Protein AF-A0A522V8I5-F1 (afdb_monomer)

Foldseek 3Di:
DVCPVVLVVVLVVVLVVVVVCCVVDPDQAAEDFDDQCVPPPSVVVSCVSNPDHHYDYDDAPPPPPDGNVVSVVVLQVQLVVVHPNVVVCVVVVVVPDDDDPLPPDPDPCSVVVCVVVVD

Structure (mmCIF, N/CA/C/O backbone):
data_AF-A0A522V8I5-F1
#
_entry.id   AF-A0A522V8I5-F1
#
loop_
_atom_site.group_PDB
_atom_site.id
_atom_site.type_symbol
_atom_site.label_atom_id
_atom_site.label_alt_id
_atom_site.label_comp_id
_atom_site.label_asym_id
_atom_site.label_entity_id
_atom_site.label_seq_id
_atom_site.pdbx_PDB_ins_code
_atom_site.Cartn_x
_atom_site.Cartn_y
_atom_site.Cartn_z
_atom_site.occupancy
_atom_site.B_iso_or_equiv
_atom_site.auth_seq_id
_atom_site.auth_comp_id
_atom_site.auth_asym_id
_atom_site.auth_atom_id
_atom_site.pdbx_PDB_model_num
ATOM 1 N N . MET A 1 1 ? 26.166 3.356 -18.116 1.00 57.09 1 MET A N 1
ATOM 2 C CA . MET A 1 1 ? 25.008 4.272 -18.075 1.00 57.09 1 MET A CA 1
ATOM 3 C C . MET A 1 1 ? 25.320 5.308 -17.021 1.00 57.09 1 MET A C 1
ATOM 5 O O . MET A 1 1 ? 25.614 4.898 -15.904 1.00 57.09 1 MET A O 1
ATOM 9 N N . GLU A 1 2 ? 25.329 6.600 -17.354 1.00 67.50 2 GLU A N 1
ATOM 10 C CA . GLU A 1 2 ? 25.318 7.630 -16.307 1.00 67.50 2 GLU A CA 1
ATOM 11 C C . GLU A 1 2 ? 24.131 7.317 -15.382 1.00 67.50 2 GLU A C 1
ATOM 13 O O . GLU A 1 2 ? 23.016 7.134 -15.862 1.00 67.50 2 GLU A O 1
ATOM 18 N N . HIS A 1 3 ? 24.385 7.168 -14.081 1.00 85.75 3 HIS A N 1
ATOM 19 C CA . HIS A 1 3 ? 23.389 6.895 -13.029 1.00 85.75 3 HIS A CA 1
ATOM 20 C C . HIS A 1 3 ? 22.909 5.443 -12.810 1.00 85.75 3 HIS A C 1
ATOM 22 O O . HIS A 1 3 ? 21.884 5.258 -12.151 1.00 85.75 3 HIS A O 1
ATOM 28 N N . SER A 1 4 ? 23.636 4.405 -13.249 1.00 89.81 4 SER A N 1
ATOM 29 C CA . SER A 1 4 ? 23.271 3.009 -12.909 1.00 89.81 4 SER A CA 1
ATOM 30 C C . SER A 1 4 ? 23.166 2.761 -11.401 1.00 89.81 4 SER A C 1
ATOM 32 O O . SER A 1 4 ? 22.252 2.076 -10.955 1.00 89.81 4 SER A O 1
ATOM 34 N N . ASP A 1 5 ? 24.052 3.363 -10.609 1.00 95.25 5 ASP A N 1
ATOM 35 C CA . ASP A 1 5 ? 24.081 3.153 -9.157 1.00 95.25 5 ASP A CA 1
ATOM 36 C C . ASP A 1 5 ? 22.852 3.751 -8.465 1.00 95.25 5 ASP A C 1
ATOM 38 O O . ASP A 1 5 ? 22.296 3.145 -7.553 1.00 95.25 5 ASP A O 1
ATOM 42 N N . ALA A 1 6 ? 22.370 4.905 -8.939 1.00 93.94 6 ALA A N 1
ATOM 43 C CA . ALA A 1 6 ? 21.161 5.531 -8.410 1.00 93.94 6 ALA A CA 1
ATOM 44 C C . ALA A 1 6 ? 19.903 4.713 -8.743 1.00 93.94 6 ALA A C 1
ATOM 46 O O . ALA A 1 6 ? 19.022 4.562 -7.897 1.00 93.94 6 ALA A O 1
ATOM 47 N N . LEU A 1 7 ? 19.830 4.165 -9.960 1.00 91.19 7 LEU A N 1
ATOM 48 C CA . LEU A 1 7 ? 18.744 3.273 -10.362 1.00 91.19 7 LEU A CA 1
ATOM 49 C C . LEU A 1 7 ? 18.748 1.984 -9.530 1.00 91.19 7 LEU A C 1
ATOM 51 O O . LEU A 1 7 ? 17.707 1.603 -8.997 1.00 91.19 7 LEU A O 1
ATOM 55 N N . ASN A 1 8 ? 19.917 1.363 -9.363 1.00 94.06 8 ASN A N 1
ATOM 56 C CA . ASN A 1 8 ? 20.071 0.160 -8.548 1.00 94.06 8 ASN A CA 1
ATOM 57 C C . ASN A 1 8 ? 19.659 0.416 -7.098 1.00 94.06 8 ASN A C 1
ATOM 59 O O . ASN A 1 8 ? 18.862 -0.343 -6.559 1.00 94.06 8 ASN A O 1
ATOM 63 N N . ALA A 1 9 ? 20.118 1.515 -6.493 1.00 95.75 9 ALA A N 1
ATOM 64 C CA . ALA A 1 9 ? 19.743 1.877 -5.129 1.00 95.75 9 ALA A CA 1
ATOM 65 C C . ALA A 1 9 ? 18.226 2.096 -4.981 1.00 95.75 9 ALA A C 1
ATOM 67 O O . ALA A 1 9 ? 17.627 1.665 -3.996 1.00 95.75 9 ALA A O 1
ATOM 68 N N . TYR A 1 10 ? 17.589 2.733 -5.970 1.00 94.06 10 TYR A N 1
ATOM 69 C CA . TYR A 1 10 ? 16.140 2.930 -5.981 1.00 94.06 10 TYR A CA 1
ATOM 70 C C . TYR A 1 10 ? 15.373 1.601 -6.049 1.00 94.06 10 TYR A C 1
ATOM 72 O O . TYR A 1 10 ? 14.452 1.377 -5.261 1.00 94.06 10 TYR A O 1
ATOM 80 N N . LEU A 1 11 ? 15.753 0.718 -6.977 1.00 94.00 11 LEU A N 1
ATOM 81 C CA . LEU A 1 11 ? 15.119 -0.589 -7.157 1.00 94.00 11 LEU A CA 1
ATOM 82 C C . LEU A 1 11 ? 15.344 -1.495 -5.946 1.00 94.00 11 LEU A C 1
ATOM 84 O O . LEU A 1 11 ? 14.397 -2.101 -5.452 1.00 94.00 11 LEU A O 1
ATOM 88 N N . GLU A 1 12 ? 16.571 -1.544 -5.431 1.00 95.81 12 GLU A N 1
ATOM 89 C CA . GLU A 1 12 ? 16.927 -2.320 -4.245 1.00 95.81 12 GLU A CA 1
ATOM 90 C C . GLU A 1 12 ? 16.116 -1.875 -3.023 1.00 95.81 12 GLU A C 1
ATOM 92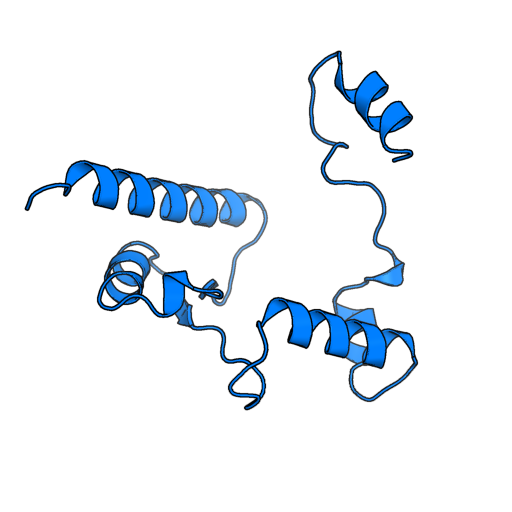 O O . GLU A 1 12 ? 15.588 -2.719 -2.300 1.00 95.81 12 GLU A O 1
ATOM 97 N N . GLY A 1 13 ? 15.966 -0.562 -2.815 1.00 96.56 13 GLY A N 1
ATOM 98 C CA . GLY A 1 13 ? 15.125 -0.015 -1.750 1.00 96.56 13 GLY A CA 1
ATOM 99 C C . GLY A 1 13 ? 13.671 -0.467 -1.878 1.00 96.56 13 GLY A C 1
ATOM 100 O O . GLY A 1 13 ? 13.118 -1.037 -0.941 1.00 96.56 13 GLY A O 1
ATOM 101 N N . ALA A 1 14 ? 13.079 -0.315 -3.066 1.00 94.31 14 ALA A N 1
ATOM 102 C CA . ALA A 1 14 ? 11.700 -0.733 -3.311 1.00 94.31 14 ALA A CA 1
ATOM 103 C C . ALA A 1 14 ? 11.486 -2.243 -3.085 1.00 94.31 14 ALA A C 1
ATOM 105 O O . ALA A 1 14 ? 10.475 -2.646 -2.510 1.00 94.31 14 ALA A O 1
ATOM 106 N N . VAL A 1 15 ? 12.434 -3.085 -3.507 1.00 94.94 15 VAL A N 1
ATOM 107 C CA . VAL A 1 15 ? 12.372 -4.540 -3.295 1.00 94.94 15 VAL A CA 1
ATOM 108 C C . VAL A 1 15 ? 12.478 -4.878 -1.810 1.00 94.94 15 VAL A C 1
ATOM 110 O O . VAL A 1 15 ? 11.697 -5.688 -1.315 1.00 94.94 15 VAL A O 1
ATOM 113 N N . LYS A 1 16 ? 13.396 -4.240 -1.075 1.00 95.75 16 LYS A N 1
ATOM 114 C CA . LYS A 1 16 ? 13.527 -4.416 0.379 1.00 95.75 16 LYS A CA 1
ATOM 115 C C . LYS A 1 16 ? 12.251 -4.027 1.116 1.00 95.75 16 LYS A C 1
ATOM 117 O O . LYS A 1 16 ? 11.816 -4.782 1.982 1.00 95.75 16 LYS A O 1
ATOM 122 N N . ASP A 1 17 ? 11.629 -2.913 0.740 1.00 94.44 17 ASP A N 1
ATOM 123 C CA . ASP A 1 17 ? 10.366 -2.469 1.332 1.00 94.44 17 AS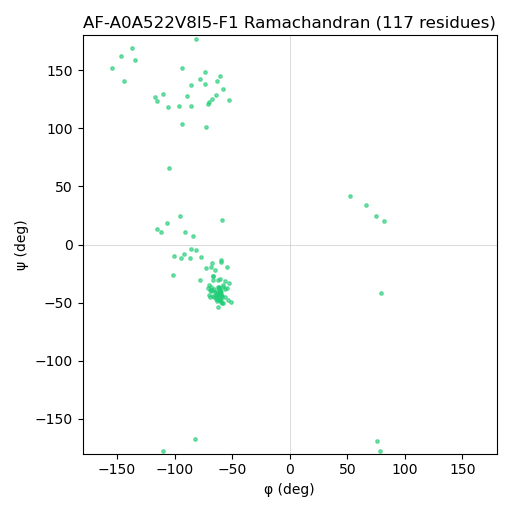P A CA 1
ATOM 124 C C . ASP A 1 17 ? 9.264 -3.508 1.102 1.00 94.44 17 ASP A C 1
ATOM 126 O O . ASP A 1 17 ? 8.600 -3.929 2.049 1.00 94.44 17 ASP A O 1
ATOM 130 N N . VAL A 1 18 ? 9.120 -4.004 -0.132 1.00 93.56 18 VAL A N 1
ATOM 131 C CA . VAL A 1 18 ? 8.165 -5.071 -0.464 1.00 93.56 18 VAL A CA 1
ATOM 132 C C . VAL A 1 18 ? 8.432 -6.332 0.359 1.00 93.56 18 VAL A C 1
ATOM 134 O O . VAL A 1 18 ? 7.511 -6.848 0.988 1.00 93.56 18 VAL A O 1
ATOM 137 N N . LEU A 1 19 ? 9.679 -6.808 0.403 1.00 92.94 19 LEU A N 1
ATOM 138 C CA . LEU A 1 19 ? 10.061 -7.994 1.171 1.00 92.94 19 LEU A CA 1
ATOM 139 C C . LEU A 1 19 ? 9.818 -7.809 2.673 1.00 92.94 19 LEU A C 1
ATOM 141 O O . LEU A 1 19 ? 9.373 -8.747 3.331 1.00 92.94 19 LEU A O 1
ATOM 145 N N . SER A 1 20 ? 10.035 -6.611 3.217 1.00 94.56 20 SER A N 1
ATOM 146 C CA . SER A 1 20 ? 9.780 -6.325 4.633 1.00 94.56 20 SER A CA 1
ATOM 147 C C . SER A 1 20 ? 8.307 -6.517 5.003 1.00 94.56 20 SER A C 1
ATOM 149 O O . SER A 1 20 ? 8.000 -7.089 6.049 1.00 94.56 20 SER A O 1
ATOM 151 N N . LEU A 1 21 ? 7.387 -6.147 4.105 1.00 93.06 21 LEU A N 1
ATOM 152 C CA . LEU A 1 21 ? 5.952 -6.351 4.300 1.00 93.06 21 LEU A CA 1
ATOM 153 C C . LEU A 1 21 ? 5.587 -7.838 4.310 1.00 93.06 21 LEU A C 1
ATOM 155 O O . LEU A 1 21 ? 4.631 -8.225 4.983 1.00 93.06 21 LEU A O 1
ATOM 159 N N . THR A 1 22 ? 6.368 -8.687 3.631 1.00 91.56 22 THR A N 1
ATOM 160 C CA . THR A 1 22 ? 6.099 -10.133 3.588 1.00 91.56 22 THR A CA 1
ATOM 161 C C . THR A 1 22 ? 6.295 -10.839 4.929 1.00 91.56 22 THR A C 1
ATOM 163 O O . THR A 1 22 ? 5.775 -11.935 5.131 1.00 91.56 22 THR A O 1
ATOM 166 N N . ALA A 1 23 ? 6.976 -10.190 5.881 1.00 92.19 23 ALA A N 1
ATOM 167 C CA . ALA A 1 23 ? 7.047 -10.657 7.262 1.00 92.19 23 ALA A CA 1
ATOM 168 C C . ALA A 1 23 ? 5.685 -10.585 7.978 1.00 92.19 23 ALA A C 1
ATOM 170 O O . ALA A 1 23 ? 5.428 -11.371 8.888 1.00 92.19 23 ALA A O 1
ATOM 171 N N . SER A 1 24 ? 4.812 -9.665 7.557 1.00 91.75 24 SER A N 1
ATOM 172 C CA . SER A 1 24 ? 3.495 -9.433 8.161 1.00 91.75 24 SER A CA 1
ATOM 173 C C . SER A 1 24 ? 2.349 -10.051 7.359 1.00 91.75 24 SER A C 1
ATOM 175 O O . SER A 1 24 ? 1.299 -10.355 7.920 1.00 91.75 24 SER A O 1
ATOM 177 N N . VAL A 1 25 ? 2.519 -10.230 6.046 1.00 91.88 25 VAL A N 1
ATOM 178 C CA . VAL A 1 25 ? 1.483 -10.765 5.154 1.00 91.88 25 VAL A CA 1
ATOM 179 C C . VAL A 1 25 ? 2.097 -11.645 4.071 1.00 91.88 25 VAL A C 1
ATOM 181 O O . VAL A 1 25 ? 3.124 -11.309 3.501 1.00 91.88 25 VAL A O 1
ATOM 184 N N . LYS A 1 26 ? 1.446 -12.758 3.724 1.00 93.19 26 LYS A N 1
ATOM 185 C CA . LYS A 1 26 ? 1.786 -13.526 2.521 1.00 93.19 26 LYS A CA 1
ATOM 186 C C . LYS A 1 26 ? 0.889 -13.052 1.370 1.00 93.19 26 LYS A C 1
ATOM 188 O O . LYS A 1 26 ? -0.286 -13.411 1.378 1.00 93.19 26 LYS A O 1
ATOM 193 N N . PRO A 1 27 ? 1.385 -12.247 0.413 1.00 94.31 27 PRO A N 1
ATOM 194 C CA . PRO A 1 27 ? 0.527 -11.711 -0.634 1.00 94.31 27 PRO A CA 1
ATOM 195 C C . PRO A 1 27 ? 0.250 -12.761 -1.714 1.00 94.31 27 PRO A C 1
ATOM 197 O O . PRO A 1 27 ? 1.147 -13.506 -2.112 1.00 94.31 27 PRO A O 1
ATOM 200 N N . ASP A 1 28 ? -0.974 -12.769 -2.235 1.00 92.88 28 ASP A N 1
ATOM 201 C CA . ASP A 1 28 ? -1.313 -13.483 -3.473 1.00 92.88 28 ASP A CA 1
ATOM 202 C C . ASP A 1 28 ? -0.843 -12.703 -4.713 1.00 92.88 28 ASP A C 1
ATOM 204 O O . ASP A 1 28 ? -0.495 -13.276 -5.748 1.00 92.88 28 ASP A O 1
ATOM 208 N N . GLU A 1 29 ? -0.809 -11.372 -4.606 1.00 94.88 29 GLU A N 1
ATOM 209 C CA . GLU A 1 29 ? -0.408 -10.454 -5.667 1.00 94.88 29 GLU A CA 1
ATOM 210 C C . GLU A 1 29 ? 0.117 -9.129 -5.098 1.00 94.88 29 GLU A C 1
ATOM 212 O O . GLU A 1 29 ? -0.296 -8.680 -4.029 1.00 94.88 29 GLU A O 1
ATOM 217 N N 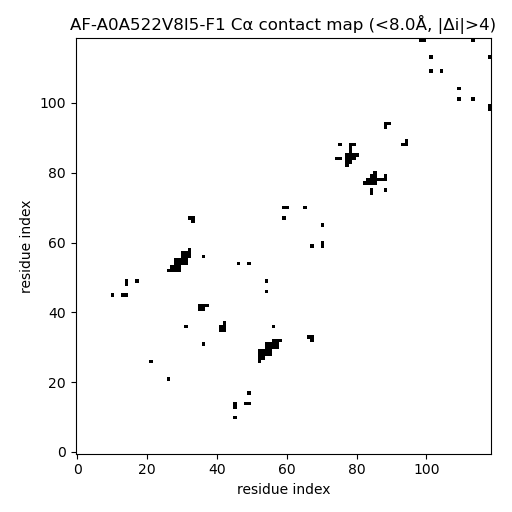. ILE A 1 30 ? 1.005 -8.479 -5.853 1.00 94.69 30 ILE A N 1
ATOM 218 C CA . ILE A 1 30 ? 1.543 -7.152 -5.564 1.00 94.69 30 ILE A CA 1
ATOM 219 C C . ILE A 1 30 ? 1.095 -6.173 -6.652 1.00 94.69 30 ILE A C 1
ATOM 221 O O . ILE A 1 30 ? 1.352 -6.360 -7.847 1.00 94.69 30 ILE A O 1
ATOM 225 N N . LEU A 1 31 ? 0.432 -5.096 -6.230 1.00 94.12 31 LEU A N 1
ATOM 226 C CA . LEU A 1 31 ? -0.072 -4.048 -7.113 1.00 94.12 31 LEU A CA 1
ATOM 227 C C . LEU A 1 31 ? 0.784 -2.785 -6.995 1.00 94.12 31 LEU A C 1
ATOM 229 O O . LEU A 1 31 ? 0.843 -2.152 -5.944 1.00 94.12 31 LEU A O 1
ATOM 233 N N . VAL A 1 32 ? 1.413 -2.381 -8.099 1.00 92.62 32 VAL A N 1
ATOM 234 C CA . VAL A 1 32 ? 2.231 -1.164 -8.170 1.00 92.62 32 VAL A CA 1
ATOM 235 C C . VAL A 1 32 ? 1.390 -0.020 -8.720 1.00 92.62 32 VAL A C 1
ATOM 237 O O . VAL A 1 32 ? 0.900 -0.069 -9.851 1.00 92.62 32 VAL A O 1
ATOM 240 N N . SER A 1 33 ? 1.227 1.031 -7.922 1.00 89.31 33 SER A N 1
ATOM 241 C CA . SER A 1 33 ? 0.445 2.217 -8.276 1.00 89.31 33 SER A CA 1
ATOM 242 C C . SER A 1 33 ? 1.335 3.448 -8.513 1.00 89.31 33 SER A C 1
ATOM 244 O O . SER A 1 33 ? 2.566 3.392 -8.484 1.00 89.31 33 SER A O 1
ATOM 246 N N . GLY A 1 34 ? 0.713 4.596 -8.786 1.00 85.50 34 GLY A N 1
ATOM 247 C CA . GLY A 1 34 ? 1.410 5.881 -8.857 1.00 85.50 34 GLY A CA 1
ATOM 248 C C . GLY A 1 34 ? 2.245 6.105 -10.123 1.00 85.50 34 GLY A C 1
ATOM 249 O O . GLY A 1 34 ? 2.125 5.402 -11.124 1.00 85.50 34 GLY A O 1
ATOM 250 N N . ARG A 1 35 ? 3.063 7.165 -10.095 1.00 85.62 35 ARG A N 1
ATOM 251 C CA . ARG A 1 35 ? 3.823 7.652 -11.263 1.00 85.62 35 ARG A CA 1
ATOM 252 C C . ARG A 1 35 ? 4.911 6.680 -11.706 1.00 85.62 35 ARG A C 1
ATOM 254 O O . ARG A 1 35 ? 5.071 6.497 -12.906 1.00 85.62 35 ARG A O 1
ATOM 261 N N . MET A 1 36 ? 5.600 6.058 -10.745 1.00 87.50 36 MET A N 1
ATOM 262 C CA . MET A 1 36 ? 6.661 5.077 -10.989 1.00 87.50 36 MET A CA 1
ATOM 263 C C . MET A 1 36 ? 6.171 4.004 -11.964 1.00 87.50 36 MET A C 1
ATOM 265 O O . MET A 1 36 ? 6.796 3.815 -13.000 1.00 87.50 36 MET A O 1
ATOM 269 N N . SER A 1 37 ? 4.988 3.419 -11.726 1.00 87.94 37 SER A N 1
ATOM 270 C CA . SER A 1 37 ? 4.418 2.352 -12.568 1.00 87.94 37 SER A CA 1
ATOM 271 C C . SER A 1 37 ? 4.302 2.694 -14.065 1.00 87.94 37 SER A C 1
ATOM 273 O O . SER A 1 37 ? 4.192 1.787 -14.889 1.00 87.94 37 SER A O 1
ATOM 275 N N . ARG A 1 38 ? 4.324 3.987 -14.422 1.00 85.75 38 ARG A N 1
ATOM 276 C CA . ARG A 1 38 ? 4.180 4.516 -15.788 1.00 85.75 38 ARG A CA 1
ATOM 277 C C . ARG A 1 38 ? 5.512 4.900 -16.434 1.00 85.75 38 ARG A C 1
ATOM 279 O O . ARG A 1 38 ? 5.533 5.210 -17.622 1.00 85.75 38 ARG A O 1
ATOM 286 N N . VAL A 1 39 ? 6.604 4.917 -15.670 1.00 89.56 39 VAL A N 1
ATOM 287 C CA . VAL A 1 39 ? 7.945 5.174 -16.201 1.00 89.56 39 VAL A CA 1
ATOM 288 C C . VAL A 1 39 ? 8.360 3.963 -17.030 1.00 89.56 39 VAL A C 1
ATOM 290 O O . VAL A 1 39 ? 8.343 2.828 -16.552 1.00 89.56 39 VAL A O 1
ATOM 293 N N . ARG A 1 40 ? 8.683 4.208 -18.303 1.00 86.75 40 ARG A N 1
ATOM 294 C CA . ARG A 1 40 ? 9.051 3.163 -19.265 1.00 86.75 40 ARG A CA 1
ATOM 295 C C . ARG A 1 40 ? 10.263 2.379 -18.753 1.00 86.75 40 ARG A C 1
ATOM 297 O O . ARG A 1 40 ? 11.232 2.988 -18.317 1.00 86.75 40 ARG A O 1
ATOM 304 N N . GLY A 1 41 ? 10.204 1.050 -18.821 1.00 89.19 41 GLY A N 1
ATOM 305 C CA . GLY A 1 41 ? 11.278 0.149 -18.382 1.00 89.19 41 GLY A CA 1
ATOM 306 C C . GLY A 1 41 ? 11.323 -0.071 -16.868 1.00 89.19 41 GLY A C 1
ATOM 307 O O . GLY A 1 41 ? 11.408 -1.211 -16.431 1.00 89.19 41 GLY A O 1
ATOM 308 N N . LEU A 1 42 ? 11.137 0.979 -16.061 1.00 91.38 42 LEU A N 1
ATOM 309 C CA . LEU A 1 42 ? 11.298 0.903 -14.603 1.00 91.38 42 LEU A CA 1
ATOM 310 C C . LEU A 1 42 ? 10.344 -0.094 -13.924 1.00 91.38 42 LEU A C 1
ATOM 312 O O . LEU A 1 42 ? 10.732 -0.794 -12.995 1.00 91.38 42 LEU A O 1
ATOM 316 N N . PHE A 1 43 ? 9.085 -0.169 -14.373 1.00 92.88 43 PHE A N 1
ATOM 317 C CA . PHE A 1 43 ? 8.136 -1.159 -13.841 1.00 92.88 43 PHE A CA 1
ATOM 318 C C . PHE A 1 43 ? 8.558 -2.590 -14.173 1.00 92.88 43 PHE A C 1
ATOM 320 O O . PHE A 1 43 ? 8.410 -3.476 -13.337 1.00 92.88 43 PHE A O 1
ATOM 327 N N . ASP A 1 44 ? 9.043 -2.807 -15.394 1.00 92.00 44 ASP A N 1
ATOM 328 C CA . ASP A 1 44 ? 9.409 -4.135 -15.875 1.00 92.00 44 ASP A CA 1
ATOM 329 C C . ASP A 1 44 ? 10.687 -4.622 -15.176 1.00 92.00 44 ASP A C 1
ATOM 331 O O . ASP A 1 44 ? 10.751 -5.782 -14.776 1.00 92.00 44 ASP A O 1
ATOM 335 N N . GLU A 1 45 ? 11.643 -3.719 -14.925 1.00 92.50 45 GLU A N 1
ATOM 336 C CA . GLU A 1 45 ? 12.821 -3.991 -14.094 1.00 92.50 45 GLU A CA 1
ATOM 337 C C . GLU A 1 45 ? 12.430 -4.337 -12.654 1.00 92.50 45 GLU A C 1
ATOM 339 O O . GLU A 1 45 ? 12.783 -5.410 -12.175 1.00 92.50 45 GLU A O 1
ATOM 344 N N . LEU A 1 46 ? 11.635 -3.492 -11.980 1.00 93.00 46 LEU A N 1
ATOM 345 C CA . LEU A 1 46 ? 11.182 -3.756 -10.608 1.00 93.00 46 LEU A CA 1
ATOM 346 C C . LEU A 1 46 ? 10.457 -5.102 -10.498 1.00 93.00 46 LEU A C 1
ATOM 348 O O . LEU A 1 46 ? 10.715 -5.881 -9.583 1.00 93.00 46 LEU A O 1
ATOM 352 N N . LYS A 1 47 ? 9.559 -5.385 -11.445 1.00 93.12 47 LYS A N 1
ATOM 353 C CA . LYS A 1 47 ? 8.813 -6.642 -11.505 1.00 93.12 47 LYS A CA 1
ATOM 354 C C . LYS A 1 47 ? 9.739 -7.859 -11.579 1.00 93.12 47 LYS A C 1
ATOM 356 O O . LYS A 1 47 ? 9.409 -8.874 -10.978 1.00 93.12 47 LYS A O 1
ATOM 361 N N . GLY A 1 48 ? 10.869 -7.759 -12.280 1.00 92.69 48 GLY A N 1
ATOM 362 C CA . GLY A 1 48 ? 11.849 -8.843 -12.383 1.00 92.69 48 GLY A CA 1
ATOM 363 C C . GLY A 1 48 ? 12.532 -9.202 -11.059 1.00 92.69 48 GLY A C 1
ATOM 364 O O . GLY A 1 48 ? 13.014 -10.318 -10.919 1.00 92.69 48 GLY A O 1
ATOM 365 N N . TYR A 1 49 ? 12.547 -8.294 -10.079 1.00 93.12 49 TYR A N 1
ATOM 366 C CA . TYR A 1 49 ? 13.167 -8.530 -8.770 1.00 93.12 49 TYR A CA 1
ATOM 367 C C . TYR A 1 49 ? 12.196 -9.034 -7.695 1.00 93.12 49 TYR A C 1
ATOM 369 O O . TYR A 1 49 ? 12.633 -9.447 -6.623 1.00 93.12 49 TYR A O 1
ATOM 377 N N . ILE A 1 50 ? 10.886 -8.990 -7.946 1.00 91.56 50 ILE A N 1
ATOM 378 C CA . ILE A 1 50 ? 9.849 -9.337 -6.964 1.00 91.56 50 ILE A CA 1
ATOM 379 C C . ILE A 1 50 ? 9.273 -10.721 -7.304 1.00 91.56 50 ILE A C 1
ATOM 381 O O . ILE A 1 50 ? 8.112 -10.875 -7.678 1.00 91.56 50 ILE A O 1
ATOM 385 N N . GLU A 1 51 ? 10.112 -11.747 -7.186 1.00 84.38 51 GLU A N 1
ATOM 386 C CA . GLU A 1 51 ? 9.706 -13.155 -7.279 1.00 84.38 51 GLU A CA 1
ATOM 387 C C . GLU A 1 51 ? 9.405 -13.736 -5.884 1.00 84.38 51 GLU A C 1
ATOM 389 O O . GLU A 1 51 ? 9.985 -13.276 -4.898 1.00 84.38 51 GLU A O 1
ATOM 394 N N . PRO A 1 52 ? 8.524 -14.751 -5.754 1.00 89.56 52 PRO A N 1
ATOM 395 C CA . PRO A 1 52 ? 7.758 -15.441 -6.802 1.00 89.56 52 PRO A CA 1
ATOM 396 C C . PRO A 1 52 ? 6.374 -14.819 -7.074 1.00 89.56 52 PRO A C 1
ATOM 398 O O . PRO A 1 52 ? 5.525 -15.437 -7.718 1.00 89.56 52 PRO A O 1
ATOM 401 N N . TRP A 1 53 ? 6.091 -13.635 -6.529 1.00 93.00 53 TRP A N 1
ATOM 402 C CA . TRP A 1 53 ? 4.744 -13.074 -6.549 1.00 93.00 53 TRP A CA 1
ATOM 403 C C . TRP A 1 53 ? 4.333 -12.552 -7.921 1.00 93.00 53 TRP A C 1
ATOM 405 O O . TRP A 1 53 ? 5.121 -12.010 -8.696 1.00 93.00 53 TRP A O 1
ATOM 415 N N . ARG A 1 54 ? 3.033 -12.644 -8.206 1.00 94.56 54 ARG A N 1
ATOM 416 C CA . ARG A 1 54 ? 2.457 -11.948 -9.352 1.00 94.56 54 ARG A CA 1
ATOM 417 C C . ARG A 1 54 ? 2.527 -10.443 -9.091 1.00 94.56 54 ARG A C 1
ATOM 419 O O . ARG A 1 54 ? 2.001 -9.972 -8.089 1.00 94.56 54 ARG A O 1
ATOM 426 N N . VAL A 1 55 ? 3.134 -9.691 -10.010 1.00 95.00 55 VAL A N 1
ATOM 427 C CA . VAL A 1 55 ? 3.203 -8.222 -9.940 1.00 95.00 55 VAL A CA 1
ATOM 428 C C . VAL A 1 55 ? 2.467 -7.597 -11.119 1.00 95.00 55 VAL A C 1
ATOM 430 O O . VAL A 1 55 ? 2.745 -7.912 -12.286 1.00 95.00 55 VAL A O 1
ATOM 433 N N . ARG A 1 56 ? 1.540 -6.680 -10.828 1.00 94.25 56 ARG A N 1
ATOM 434 C CA . ARG A 1 56 ? 0.779 -5.926 -11.835 1.00 94.25 56 ARG A CA 1
ATOM 435 C C . ARG A 1 56 ? 0.713 -4.442 -11.509 1.00 94.25 56 ARG A C 1
ATOM 437 O O . ARG A 1 56 ? 0.884 -4.020 -10.371 1.00 94.25 56 ARG A O 1
ATOM 444 N N . ARG A 1 57 ? 0.442 -3.636 -12.537 1.00 92.69 57 ARG A N 1
ATOM 445 C CA . ARG A 1 57 ? 0.088 -2.227 -12.350 1.00 92.69 57 ARG A CA 1
ATOM 446 C C . ARG A 1 57 ? -1.332 -2.152 -11.798 1.00 92.69 57 ARG A C 1
ATOM 448 O O . ARG A 1 57 ? -2.206 -2.873 -12.277 1.00 92.69 57 ARG A O 1
ATOM 455 N N . LEU A 1 58 ? -1.559 -1.274 -10.825 1.00 92.06 58 LEU A N 1
ATOM 456 C CA . LEU A 1 58 ? -2.914 -0.948 -10.399 1.00 92.06 58 LEU A CA 1
ATOM 457 C C . LEU A 1 58 ? -3.596 -0.132 -11.501 1.00 92.06 58 LEU A C 1
ATOM 459 O O . LEU A 1 58 ? -3.131 0.949 -11.875 1.00 92.06 58 LEU A O 1
ATOM 463 N N . GLU A 1 59 ? -4.704 -0.655 -12.005 1.00 86.25 59 GLU A N 1
ATOM 464 C CA . GLU A 1 59 ? -5.576 0.058 -12.928 1.00 86.25 59 GLU A CA 1
ATOM 465 C C . GLU A 1 59 ? -6.620 0.828 -12.119 1.00 86.25 59 GLU A C 1
ATOM 467 O O . GLU A 1 59 ? -7.258 0.286 -11.220 1.00 86.25 59 GLU A O 1
ATOM 472 N N . GLY A 1 60 ? -6.744 2.124 -12.399 1.00 84.94 60 GLY A N 1
ATOM 473 C CA . GLY A 1 60 ? -7.803 2.940 -11.817 1.00 84.94 60 GLY A CA 1
ATOM 474 C C . GLY A 1 60 ? -9.120 2.766 -12.569 1.00 84.94 60 GLY A C 1
ATOM 475 O O . GLY A 1 60 ? -9.178 2.153 -13.635 1.00 84.94 60 GLY A O 1
ATOM 476 N N . PHE A 1 61 ? -10.169 3.415 -12.079 1.00 84.44 61 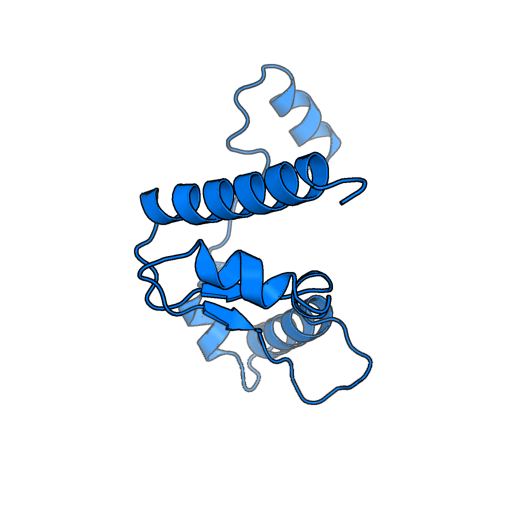PHE A N 1
ATOM 477 C CA . PHE A 1 61 ? -11.369 3.654 -12.877 1.00 84.44 61 PHE A CA 1
ATOM 478 C C . PHE A 1 61 ? -10.973 4.495 -14.088 1.00 84.44 61 PHE A C 1
ATOM 480 O O . PHE A 1 61 ? -10.094 5.352 -13.960 1.00 84.44 61 PHE A O 1
ATOM 487 N N . ALA A 1 62 ? -11.611 4.273 -15.242 1.00 78.56 62 ALA A N 1
ATOM 488 C CA . ALA A 1 62 ? -11.297 4.861 -16.556 1.00 78.56 62 ALA A CA 1
ATOM 489 C C . ALA A 1 62 ? -11.349 6.415 -16.645 1.00 78.56 62 ALA A C 1
ATOM 491 O O . ALA A 1 62 ? -11.463 7.000 -17.721 1.00 78.56 62 ALA A O 1
ATOM 492 N N . ALA A 1 63 ? -11.238 7.113 -15.519 1.00 76.06 63 ALA A N 1
ATOM 493 C CA . ALA A 1 63 ? -11.000 8.532 -15.374 1.00 76.06 63 ALA A CA 1
ATOM 494 C C . ALA A 1 63 ? -9.544 8.890 -15.733 1.00 76.06 63 ALA A C 1
ATOM 496 O O . ALA A 1 63 ? -8.616 8.750 -14.933 1.00 76.06 63 ALA A O 1
ATOM 497 N N . ARG A 1 64 ? -9.358 9.417 -16.948 1.00 69.25 64 ARG A N 1
ATOM 498 C CA . ARG A 1 64 ? -8.045 9.750 -17.536 1.00 69.25 64 ARG A CA 1
ATOM 499 C C . ARG A 1 64 ? -7.186 10.711 -16.700 1.00 69.25 64 ARG A C 1
ATOM 501 O O . ARG A 1 64 ? -5.965 10.595 -16.720 1.00 69.25 64 ARG A O 1
ATOM 508 N N . ASN A 1 65 ? -7.806 11.625 -15.951 1.00 80.31 65 ASN A N 1
ATOM 509 C CA . ASN A 1 65 ? -7.114 12.746 -15.295 1.00 80.31 65 ASN A CA 1
ATOM 510 C C . ASN A 1 65 ? -7.154 12.701 -13.760 1.00 80.31 65 ASN A C 1
ATOM 512 O O . ASN A 1 65 ? -6.842 13.695 -13.108 1.00 80.31 65 ASN A O 1
ATOM 516 N N . VAL A 1 66 ? -7.535 11.570 -13.161 1.00 83.69 66 VAL A N 1
ATOM 517 C CA . VAL A 1 66 ? -7.683 11.463 -11.702 1.00 83.69 66 VAL A CA 1
ATOM 518 C C . VAL A 1 66 ? -6.588 10.567 -11.130 1.00 83.69 66 VAL A C 1
ATOM 520 O O . VAL A 1 66 ? -6.353 9.459 -11.609 1.00 83.69 66 VAL A O 1
ATOM 523 N N . LYS A 1 67 ? -5.894 11.051 -10.093 1.00 87.69 67 LYS A N 1
ATOM 524 C CA . LYS A 1 67 ? -4.896 10.258 -9.357 1.00 87.69 67 LYS A CA 1
ATOM 525 C C . LYS A 1 67 ? -5.583 9.064 -8.686 1.00 87.69 67 LYS A C 1
ATOM 527 O O . LYS A 1 67 ? -6.648 9.235 -8.102 1.00 87.69 67 LYS A O 1
ATOM 532 N N . MET A 1 68 ? -4.938 7.895 -8.676 1.00 89.12 68 MET A N 1
ATOM 533 C CA . MET A 1 68 ? -5.483 6.688 -8.026 1.00 89.12 68 MET A CA 1
ATOM 534 C C . MET A 1 68 ? -5.858 6.926 -6.554 1.00 89.12 68 MET A C 1
ATOM 536 O O . MET A 1 68 ? -6.903 6.470 -6.117 1.00 89.12 68 MET A O 1
ATOM 540 N N . ALA A 1 69 ? -5.073 7.721 -5.817 1.00 89.38 69 ALA A N 1
ATOM 541 C CA . ALA A 1 69 ? -5.395 8.083 -4.434 1.00 89.38 69 ALA A CA 1
ATOM 542 C C . ALA A 1 69 ? -6.735 8.836 -4.303 1.00 89.38 69 ALA A C 1
ATOM 544 O O . ALA A 1 69 ? -7.516 8.552 -3.403 1.00 89.38 69 ALA A O 1
ATOM 545 N N . ALA A 1 70 ? -7.034 9.754 -5.229 1.00 91.62 70 ALA A N 1
ATOM 546 C CA . ALA A 1 70 ? -8.304 10.480 -5.229 1.00 91.62 70 ALA A CA 1
ATOM 547 C C . ALA A 1 70 ? -9.481 9.563 -5.596 1.00 91.62 70 ALA A C 1
ATOM 549 O O . ALA A 1 70 ? -10.565 9.696 -5.036 1.00 91.62 70 ALA A O 1
ATOM 550 N N . GLN A 1 71 ? -9.258 8.601 -6.495 1.00 92.31 71 GLN A N 1
ATOM 551 C CA . GLN A 1 71 ? -10.254 7.574 -6.795 1.00 92.31 71 GLN A CA 1
ATOM 552 C C . GLN A 1 71 ? -10.541 6.698 -5.566 1.00 92.31 71 GLN A C 1
ATOM 554 O O . GLN A 1 71 ? -11.700 6.497 -5.226 1.00 92.31 71 GLN A O 1
ATOM 559 N N . GLY A 1 72 ? -9.500 6.241 -4.861 1.00 92.75 72 GLY A N 1
ATOM 560 C CA . GLY A 1 72 ? -9.644 5.478 -3.618 1.00 92.75 72 GLY A CA 1
ATOM 561 C C . GLY A 1 72 ? -10.392 6.252 -2.530 1.00 92.75 72 GLY A C 1
ATOM 562 O O . GLY A 1 72 ? -11.282 5.700 -1.892 1.00 92.75 72 GLY A O 1
ATOM 563 N N . ALA A 1 73 ? -10.116 7.551 -2.378 1.00 94.56 73 ALA A N 1
ATOM 564 C CA . ALA A 1 73 ? -10.861 8.405 -1.453 1.00 94.56 73 ALA A CA 1
ATOM 565 C C . ALA A 1 73 ? -12.360 8.473 -1.800 1.00 94.56 73 ALA A C 1
ATOM 567 O O . ALA A 1 73 ? -13.199 8.401 -0.905 1.00 94.56 73 ALA A O 1
ATOM 568 N N . ALA A 1 74 ? -12.708 8.551 -3.089 1.00 94.50 74 ALA A N 1
ATOM 569 C CA . ALA A 1 74 ? -14.101 8.531 -3.532 1.00 94.50 74 ALA A CA 1
ATOM 570 C C . ALA A 1 74 ? -14.790 7.181 -3.256 1.00 94.50 74 ALA A C 1
ATOM 572 O O . ALA A 1 74 ? -15.950 7.171 -2.847 1.00 94.50 74 ALA A O 1
ATOM 573 N N . LEU A 1 75 ? -14.080 6.054 -3.421 1.00 95.12 75 LEU A N 1
ATOM 574 C CA . LEU A 1 75 ? -14.589 4.728 -3.043 1.00 95.12 75 LEU A CA 1
ATOM 575 C C . LEU A 1 75 ? -14.909 4.655 -1.554 1.00 95.12 75 LEU A C 1
ATOM 577 O O . LEU A 1 75 ? -16.005 4.247 -1.179 1.00 95.12 75 LEU A O 1
ATOM 581 N N . ILE A 1 76 ? -13.962 5.092 -0.721 1.00 96.69 76 ILE A N 1
ATOM 582 C CA . ILE A 1 76 ? -14.114 5.081 0.733 1.00 96.69 76 ILE A CA 1
ATOM 583 C C . ILE A 1 76 ? -15.292 5.967 1.147 1.00 96.69 76 ILE A C 1
ATOM 585 O O . ILE A 1 76 ? -16.150 5.525 1.905 1.00 96.69 76 ILE A O 1
ATOM 589 N N . ALA A 1 77 ? -15.379 7.187 0.610 1.00 97.06 77 ALA A N 1
ATOM 590 C CA . ALA A 1 77 ? -16.483 8.101 0.893 1.00 97.06 77 ALA A CA 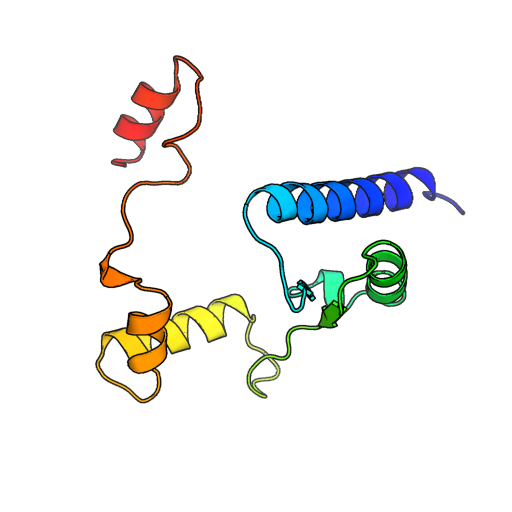1
ATOM 591 C C . ALA A 1 77 ? -17.841 7.501 0.494 1.00 97.06 77 ALA A C 1
ATOM 593 O O . ALA A 1 77 ? -18.796 7.570 1.266 1.00 97.06 77 ALA A O 1
ATOM 594 N N . SER A 1 78 ? -17.919 6.868 -0.681 1.00 96.88 78 SER A N 1
ATOM 595 C CA . SER A 1 78 ? -19.132 6.187 -1.130 1.00 96.88 78 SER A CA 1
ATOM 596 C C . SER A 1 78 ? -19.510 5.022 -0.216 1.00 96.88 78 SER A C 1
ATOM 598 O O . SER A 1 78 ? -20.688 4.880 0.092 1.00 96.88 78 SER A O 1
ATOM 600 N N . GLY A 1 79 ? -18.555 4.190 0.201 1.00 97.69 79 GLY A N 1
ATOM 601 C CA . GLY A 1 79 ? -18.833 3.048 1.070 1.00 97.69 79 GLY A CA 1
ATOM 602 C C . GLY A 1 79 ? -19.239 3.465 2.484 1.00 97.69 79 GLY A C 1
ATOM 603 O O . GLY A 1 79 ? -20.181 2.916 3.044 1.00 97.69 79 GLY A O 1
ATOM 604 N N . LEU A 1 80 ? -18.604 4.503 3.039 1.00 97.50 80 LEU A N 1
ATOM 605 C CA . LEU A 1 80 ? -18.957 5.041 4.358 1.00 97.50 80 LEU A CA 1
ATOM 606 C C . LEU A 1 80 ? -20.390 5.586 4.410 1.00 97.50 80 LEU A C 1
ATOM 608 O O . LEU A 1 80 ? -21.013 5.526 5.471 1.00 97.50 80 LEU A O 1
ATOM 612 N N . ALA A 1 81 ? -20.895 6.085 3.279 1.00 97.44 81 ALA A N 1
ATOM 613 C CA . ALA A 1 81 ? -22.255 6.588 3.109 1.00 97.44 81 ALA A CA 1
ATOM 614 C C . ALA A 1 81 ? -23.303 5.492 2.805 1.00 97.44 81 ALA A C 1
ATOM 616 O O . ALA A 1 81 ? -24.438 5.835 2.481 1.00 97.44 81 ALA A O 1
ATOM 617 N N . GLY A 1 82 ? -22.944 4.202 2.872 1.00 96.62 82 GLY A N 1
ATOM 618 C CA . GLY A 1 82 ? -23.849 3.089 2.535 1.00 96.62 82 GLY A CA 1
ATOM 619 C C . GLY A 1 82 ? -24.081 2.921 1.029 1.00 96.62 82 GLY A C 1
ATOM 620 O O . GLY A 1 82 ? -25.132 2.467 0.588 1.00 96.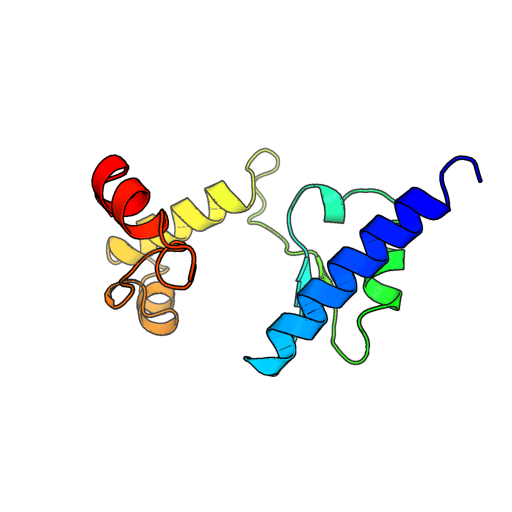62 82 GLY A O 1
ATOM 621 N N . GLY A 1 83 ? -23.136 3.389 0.209 1.00 97.19 83 GLY A N 1
ATOM 622 C CA . GLY A 1 83 ? -23.197 3.254 -1.243 1.00 97.19 83 GLY A CA 1
ATOM 623 C C . GLY A 1 83 ? -22.707 1.892 -1.738 1.00 97.19 83 GLY A C 1
ATOM 624 O O . GLY A 1 83 ? -22.442 0.970 -0.977 1.00 97.19 83 GLY A O 1
ATOM 625 N N . VAL A 1 84 ? -22.493 1.791 -3.052 1.00 96.25 84 VAL A N 1
ATOM 626 C CA . VAL A 1 84 ? -22.127 0.532 -3.738 1.00 96.25 84 VAL A CA 1
ATOM 627 C C . VAL A 1 84 ? -20.822 -0.120 -3.256 1.00 96.25 84 VAL A C 1
ATOM 629 O O . VAL A 1 84 ? -20.572 -1.277 -3.570 1.00 96.25 84 VAL A O 1
ATOM 632 N N . TYR A 1 85 ? -19.990 0.612 -2.512 1.00 96.88 85 TYR A N 1
ATOM 633 C CA . TYR A 1 85 ? -18.730 0.128 -1.943 1.00 96.88 85 TYR A CA 1
ATOM 634 C C . TYR A 1 85 ? -18.805 -0.095 -0.421 1.00 96.88 85 TYR A C 1
ATOM 636 O O . TYR A 1 85 ? -17.770 -0.126 0.235 1.00 96.88 85 TYR A O 1
ATOM 644 N N . GLU A 1 86 ? -20.000 -0.217 0.165 1.00 97.44 86 GLU A N 1
ATOM 645 C CA . GLU A 1 86 ? -20.175 -0.459 1.606 1.00 97.44 86 GLU A CA 1
ATOM 646 C C . GLU A 1 86 ? -19.485 -1.751 2.065 1.00 97.44 86 GLU A C 1
ATOM 648 O O . GLU A 1 86 ? -18.735 -1.732 3.034 1.00 97.44 86 GLU A O 1
ATOM 653 N N . GLU A 1 87 ? -19.622 -2.846 1.313 1.00 97.81 87 GLU A N 1
ATOM 654 C CA . GLU A 1 87 ? -18.966 -4.120 1.643 1.00 97.81 87 GLU A CA 1
ATOM 655 C C . GLU A 1 87 ? -17.435 -3.987 1.726 1.00 97.81 87 GLU A C 1
ATOM 657 O O . GLU A 1 87 ? -16.801 -4.592 2.589 1.00 97.81 87 GLU A O 1
ATOM 662 N N . LEU A 1 88 ? -16.828 -3.131 0.892 1.00 96.56 88 LEU A N 1
ATOM 663 C CA . LEU A 1 88 ? -15.389 -2.863 0.956 1.00 96.56 88 LEU A CA 1
ATOM 664 C C . LEU A 1 88 ? -14.993 -2.258 2.308 1.00 96.56 88 LEU A C 1
ATOM 666 O O . LEU A 1 88 ? -13.939 -2.608 2.833 1.00 96.56 88 LEU A O 1
ATOM 670 N N . ILE A 1 89 ? -15.821 -1.373 2.871 1.00 97.69 89 ILE A N 1
ATOM 671 C CA . ILE A 1 89 ? -15.572 -0.740 4.172 1.00 97.69 89 ILE A CA 1
ATOM 672 C C . ILE A 1 89 ? -15.565 -1.766 5.302 1.00 97.69 89 ILE A C 1
ATOM 674 O O . ILE A 1 89 ? -14.702 -1.692 6.183 1.00 97.69 89 ILE A O 1
ATOM 678 N N . GLU A 1 90 ? -16.483 -2.726 5.243 1.00 96.31 90 GLU A N 1
ATOM 679 C CA . GLU A 1 90 ? -16.591 -3.802 6.224 1.00 96.31 90 GLU A CA 1
ATOM 680 C C . GLU A 1 90 ? -15.417 -4.784 6.103 1.00 96.31 90 GLU A C 1
ATOM 682 O O . GLU A 1 90 ? -14.786 -5.121 7.104 1.00 96.31 90 GLU A O 1
ATOM 687 N N . VAL A 1 91 ? -15.035 -5.170 4.878 1.00 96.38 91 VAL A N 1
ATOM 688 C CA . VAL A 1 91 ? -13.896 -6.075 4.632 1.00 96.38 91 VAL A CA 1
ATOM 689 C C . VAL A 1 91 ? -12.574 -5.475 5.113 1.00 96.38 91 VAL A C 1
ATOM 691 O O . VAL A 1 91 ? -11.787 -6.167 5.760 1.00 96.38 91 VAL A O 1
ATOM 694 N N . ILE A 1 92 ? -12.317 -4.193 4.828 1.00 94.75 92 ILE A N 1
ATOM 695 C CA . ILE A 1 92 ? -11.087 -3.517 5.284 1.00 94.75 92 ILE A CA 1
ATOM 696 C C . ILE A 1 92 ? -11.181 -3.026 6.732 1.00 94.75 92 ILE A C 1
ATOM 698 O O . ILE A 1 92 ? -10.201 -2.496 7.254 1.00 94.75 92 ILE A O 1
ATOM 702 N N . LYS A 1 93 ? -12.351 -3.171 7.368 1.00 95.94 93 LYS A N 1
ATOM 703 C CA . LYS A 1 93 ? -12.634 -2.758 8.747 1.00 95.94 93 LYS A CA 1
ATOM 704 C C . LYS A 1 93 ? -12.275 -1.301 9.032 1.00 95.94 93 LYS A C 1
ATOM 706 O O . LYS A 1 93 ? -11.745 -0.977 10.095 1.00 95.94 93 LYS A O 1
ATOM 711 N N . ILE A 1 94 ? -12.574 -0.388 8.101 1.00 95.19 94 ILE A N 1
ATOM 712 C CA . ILE A 1 94 ? -12.122 1.012 8.227 1.00 95.19 94 ILE A CA 1
ATOM 713 C C . ILE A 1 94 ? -12.674 1.693 9.488 1.00 95.19 94 ILE A C 1
ATOM 715 O O . ILE A 1 94 ? -12.036 2.581 10.041 1.00 95.19 94 ILE A O 1
ATOM 719 N N . ARG A 1 95 ? -13.862 1.274 9.947 1.00 94.50 95 ARG A N 1
ATOM 720 C CA . ARG A 1 95 ? -14.538 1.827 11.130 1.00 94.50 95 ARG A CA 1
ATOM 721 C C . ARG A 1 95 ? -13.857 1.410 12.435 1.00 94.50 95 ARG A C 1
ATOM 723 O O . ARG A 1 95 ? -14.040 2.071 13.450 1.00 94.50 95 ARG A O 1
ATOM 730 N N . GLU A 1 96 ? -13.076 0.332 12.398 1.00 95.88 96 GLU A N 1
ATOM 731 C CA . GLU A 1 96 ? -12.286 -0.167 13.525 1.00 95.88 96 GLU A CA 1
ATOM 732 C C . GLU A 1 96 ? -10.859 0.414 13.539 1.00 95.88 96 GLU A C 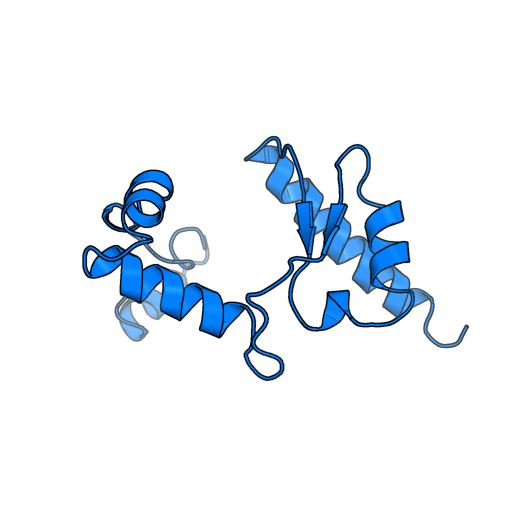1
ATOM 734 O O . GLU A 1 96 ? -10.117 0.197 14.502 1.00 95.88 96 GLU A O 1
ATOM 739 N N . ALA A 1 97 ? -10.457 1.139 12.487 1.00 92.50 97 ALA A N 1
ATOM 740 C CA . ALA A 1 97 ? -9.123 1.715 12.380 1.00 92.50 97 ALA A CA 1
ATOM 741 C C . ALA A 1 97 ? -8.889 2.759 13.484 1.00 92.50 97 ALA A C 1
ATOM 743 O O . ALA A 1 97 ? -9.687 3.674 13.689 1.00 92.50 97 ALA A O 1
ATOM 744 N N . LYS A 1 98 ? -7.773 2.613 14.199 1.00 91.50 98 LYS A N 1
ATOM 745 C CA . LYS A 1 98 ? -7.373 3.459 15.327 1.00 91.50 98 LYS A CA 1
ATOM 746 C C . LYS A 1 98 ? -5.856 3.592 15.380 1.00 91.50 98 LYS A C 1
ATOM 748 O O . LYS A 1 98 ? -5.148 2.756 14.821 1.00 91.50 98 LYS A O 1
ATOM 753 N N . GLY A 1 99 ? -5.387 4.597 16.111 1.00 90.50 99 GLY A N 1
ATOM 754 C CA . GLY A 1 99 ? -3.967 4.919 16.194 1.00 90.50 99 GLY A CA 1
ATOM 755 C C . GLY A 1 99 ? -3.464 5.675 14.967 1.00 90.50 99 GLY A C 1
ATOM 756 O O . GLY A 1 99 ? -4.231 6.012 14.062 1.00 90.50 99 GLY A O 1
ATOM 757 N N . THR A 1 100 ? -2.167 5.963 14.948 1.00 91.25 100 THR A N 1
ATOM 758 C CA . THR A 1 100 ? -1.504 6.734 13.894 1.00 91.25 100 THR A CA 1
ATOM 759 C C . THR A 1 100 ? -0.168 6.130 13.489 1.00 91.25 100 THR A C 1
ATOM 761 O O . THR A 1 100 ? 0.400 5.276 14.168 1.00 91.25 100 THR A O 1
ATOM 764 N N . SER A 1 101 ? 0.396 6.629 12.388 1.00 89.44 101 SER A N 1
ATOM 765 C CA . SER A 1 101 ? 1.745 6.260 11.948 1.00 89.44 101 SER A CA 1
ATOM 766 C C . SER A 1 101 ? 2.842 6.588 12.971 1.00 89.44 101 SER A C 1
ATOM 768 O O . SER A 1 101 ? 3.967 6.124 12.812 1.00 89.44 101 SER A O 1
ATOM 770 N N . LEU A 1 102 ? 2.541 7.388 14.000 1.00 92.69 102 LEU A N 1
ATOM 771 C CA . LEU A 1 102 ? 3.479 7.753 15.060 1.00 92.69 102 LEU A CA 1
ATOM 772 C C . LEU A 1 102 ? 3.503 6.740 16.215 1.00 92.69 102 LEU A C 1
ATOM 774 O O . LEU A 1 102 ? 4.401 6.801 17.049 1.00 92.69 102 LEU A O 1
ATOM 778 N N . ASP A 1 103 ? 2.559 5.796 16.280 1.00 90.94 103 ASP A N 1
ATOM 779 C CA . ASP A 1 103 ? 2.412 4.900 17.438 1.00 90.94 103 ASP A CA 1
ATOM 780 C C . ASP A 1 103 ? 3.546 3.897 17.626 1.00 90.94 103 ASP A C 1
ATOM 782 O O . ASP A 1 103 ? 3.744 3.389 18.729 1.00 90.94 103 ASP A O 1
ATOM 786 N N . HIS A 1 104 ? 4.321 3.647 16.576 1.00 89.44 104 HIS A N 1
ATOM 787 C CA . HIS A 1 104 ? 5.411 2.674 16.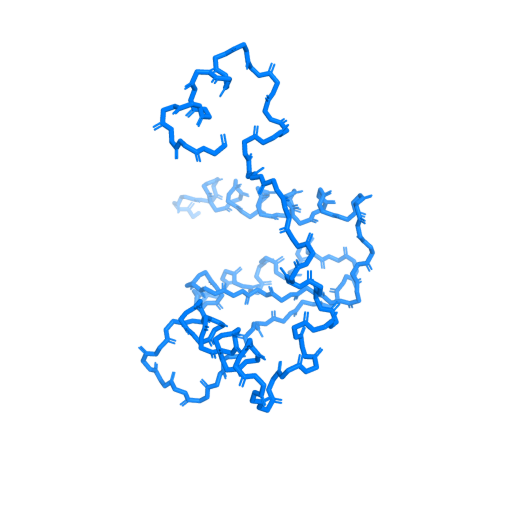587 1.00 89.44 104 HIS A CA 1
ATOM 788 C C . HIS A 1 104 ? 6.801 3.314 16.489 1.00 89.44 104 HIS A C 1
ATOM 790 O O . HIS A 1 104 ? 7.793 2.607 16.311 1.00 89.44 104 HIS A O 1
ATOM 796 N N . ILE A 1 105 ? 6.899 4.641 16.619 1.00 93.19 105 ILE A N 1
ATOM 797 C CA . ILE A 1 105 ? 8.187 5.336 16.681 1.00 93.19 105 ILE A CA 1
A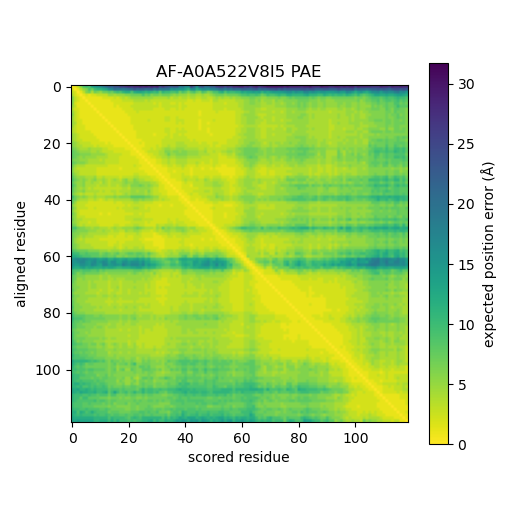TOM 798 C C . ILE A 1 105 ? 8.666 5.330 18.134 1.00 93.19 105 ILE A C 1
ATOM 800 O O . ILE A 1 105 ? 8.008 5.871 19.011 1.00 93.19 105 ILE A O 1
ATOM 804 N N . LEU A 1 106 ? 9.826 4.722 18.391 1.00 91.56 106 LEU A N 1
ATOM 805 C CA . LEU A 1 106 ? 10.372 4.523 19.744 1.00 91.56 106 LEU A CA 1
ATOM 806 C C . LEU A 1 106 ? 11.366 5.618 20.168 1.00 91.56 106 LEU A C 1
ATOM 808 O O . LEU A 1 106 ? 12.247 5.381 20.994 1.00 91.56 106 LEU A O 1
ATOM 812 N N . LEU A 1 107 ? 11.255 6.806 19.573 1.00 94.31 107 LEU A N 1
ATOM 813 C CA . LEU A 1 107 ? 12.091 7.955 19.915 1.00 94.31 107 LEU A CA 1
ATOM 814 C C . LEU A 1 107 ? 11.476 8.717 21.096 1.00 94.31 107 LEU A C 1
ATOM 816 O O . LEU A 1 107 ? 10.263 8.929 21.085 1.00 94.31 107 LEU A O 1
ATOM 820 N N . PRO A 1 108 ? 12.269 9.168 22.084 1.00 91.12 108 PRO A N 1
ATOM 821 C CA . PRO A 1 108 ? 11.753 9.905 23.241 1.00 91.12 108 PRO A CA 1
ATOM 822 C C . PRO A 1 108 ? 10.876 11.113 22.879 1.00 91.12 108 PRO A C 1
ATOM 824 O O . PRO A 1 108 ? 9.927 11.438 23.588 1.00 91.12 108 PRO A O 1
ATOM 827 N N . GLU A 1 109 ? 11.173 11.775 21.764 1.00 95.00 109 GLU A N 1
ATOM 828 C CA . GLU A 1 109 ? 10.512 12.996 21.310 1.00 95.00 109 GLU A CA 1
ATOM 829 C C . GLU A 1 109 ? 9.131 12.749 20.682 1.00 95.00 109 GLU A C 1
ATOM 831 O O . GLU A 1 109 ? 8.381 13.704 20.463 1.00 95.00 109 GLU A O 1
ATOM 836 N N . ILE A 1 110 ? 8.764 11.491 20.399 1.00 95.62 110 ILE A N 1
ATOM 837 C CA . ILE A 1 110 ? 7.524 11.176 19.679 1.00 95.62 110 ILE A CA 1
ATOM 838 C C . ILE A 1 110 ? 6.275 11.631 20.431 1.00 95.62 110 ILE A C 1
ATOM 840 O O . ILE A 1 110 ? 5.328 12.116 19.819 1.00 95.62 110 ILE A O 1
ATOM 844 N N . GLU A 1 111 ? 6.289 11.538 21.760 1.00 92.69 111 GLU A N 1
ATOM 845 C CA . GLU A 1 111 ? 5.159 11.925 22.605 1.00 92.69 111 GLU A CA 1
ATOM 846 C C . GLU A 1 111 ? 4.911 13.436 22.561 1.00 92.69 111 GLU A C 1
ATOM 848 O O . GLU A 1 111 ? 3.773 13.894 22.667 1.00 92.69 111 GLU A O 1
ATOM 853 N N . THR A 1 112 ? 5.968 14.226 22.364 1.00 95.38 112 THR A N 1
ATOM 854 C CA . THR A 1 112 ? 5.850 15.671 22.146 1.00 95.38 112 THR A CA 1
ATOM 855 C C . THR A 1 112 ? 5.210 15.953 20.790 1.00 95.38 112 THR A C 1
ATOM 857 O O . THR A 1 112 ? 4.273 16.746 20.716 1.00 95.38 112 THR A O 1
ATOM 860 N N . LEU A 1 113 ? 5.654 15.262 19.735 1.00 94.50 113 LEU A N 1
ATOM 861 C CA . LEU A 1 113 ? 5.104 15.422 18.386 1.00 94.50 113 LEU A CA 1
ATOM 862 C C . LEU A 1 113 ? 3.632 15.001 18.317 1.00 94.50 113 LEU A C 1
ATOM 864 O O . LEU A 1 113 ? 2.818 15.726 17.758 1.00 94.50 113 LEU A O 1
ATOM 868 N N . LYS A 1 114 ? 3.262 13.873 18.931 1.00 93.44 114 LYS A N 1
ATOM 869 C CA . LYS A 1 114 ? 1.867 13.419 19.023 1.00 93.44 114 LYS A CA 1
ATOM 870 C C . LYS A 1 114 ? 0.951 14.496 19.606 1.00 93.44 114 LYS A C 1
ATOM 872 O O . LYS A 1 114 ? -0.054 14.860 18.999 1.00 93.44 114 LYS A O 1
ATOM 877 N N . LYS A 1 115 ? 1.372 15.115 20.715 1.00 93.62 115 LYS A N 1
ATOM 878 C CA . LYS A 1 115 ? 0.650 16.241 21.329 1.00 93.62 115 LYS A CA 1
ATOM 879 C C . LYS A 1 115 ? 0.558 17.460 20.414 1.00 93.62 115 LYS A C 1
ATOM 881 O O . LYS A 1 115 ? -0.501 18.075 20.359 1.00 93.62 115 LYS A O 1
ATOM 886 N N . GLU A 1 116 ? 1.638 17.812 19.718 1.00 95.06 116 GLU A N 1
ATOM 887 C CA . GLU A 1 116 ? 1.665 18.949 18.787 1.00 95.06 116 GLU A CA 1
ATOM 888 C C . GLU A 1 116 ? 0.697 18.755 17.610 1.00 95.06 116 GLU A C 1
ATOM 890 O O . GLU A 1 116 ? -0.036 19.676 17.253 1.00 95.06 116 GLU A O 1
ATOM 895 N N . TYR A 1 117 ? 0.647 17.546 17.045 1.00 92.06 117 TYR A N 1
ATOM 896 C CA . TYR A 1 117 ? -0.232 17.201 15.924 1.00 92.06 117 TYR A CA 1
ATOM 897 C C . TYR A 1 117 ? -1.646 16.769 16.346 1.00 92.06 117 TYR A C 1
ATOM 899 O O . TYR A 1 117 ? -2.496 16.559 15.480 1.00 92.06 117 TYR A O 1
ATOM 907 N N . GLY A 1 118 ? -1.920 16.663 17.651 1.00 90.94 118 GLY A N 1
ATOM 908 C CA . GLY A 1 118 ? -3.224 16.266 18.186 1.00 90.94 118 GLY A CA 1
ATOM 909 C C . GLY A 1 118 ? -3.604 14.817 17.869 1.00 90.94 118 GLY A C 1
ATOM 910 O O . GLY A 1 118 ? -4.783 14.539 17.641 1.00 90.94 118 GLY A O 1
ATOM 911 N N . VAL A 1 119 ? -2.614 13.922 17.820 1.00 88.44 119 VAL A N 1
ATOM 912 C CA . VAL A 1 119 ? -2.757 12.494 17.489 1.00 88.44 119 VAL A CA 1
ATOM 913 C C . VAL A 1 119 ? -2.266 11.571 18.589 1.00 88.44 119 VAL A C 1
ATOM 915 O O . VAL A 1 119 ? -1.413 12.002 19.392 1.00 88.44 119 VAL A O 1
#

Radius of gyration: 18.27 Å; Cα contacts (8 Å, |Δi|>4): 71; chains: 1; bounding box: 49×34×42 Å

Secondary structure (DSSP, 8-state):
-TTHHHHHHHHHHHHHHHHHHTTT---SEEEE-TTGGGSTTHHHHHHHHS-SSEEEEPP--S-TT--HHHHHHHHHHHHHTTSTTHHHHHHTTGGG--S-TTTT---TTHHHHHHHHT-

pLDDT: mean 91.66, std 5.95, range [57.09, 97.81]

Nearest PDB structures (foldseek):
  6rwl-assembly1_A  TM=4.312E-01  e=3.166E+00  Simian immunodeficiency virus
  3kkr-assembly1_A  TM=3.358E-01  e=4.965E+00  Bovine immunodeficiency virus R29
  4fw1-assembly1_B  TM=3.428E-01  e=5.294E+00  Rous sarcoma virus - Prague C
  7u32-assembly1_F  TM=3.712E-01  e=7.301E+00  Visna/maedi virus EV1 KV1772

Mean predicted aligned error: 5.23 Å

Solvent-accessible surface area (backbone atoms only — not comparable to full-atom values): 7406 Å² total; per-residue (Å²): 114,95,60,53,67,60,52,50,53,52,48,51,50,54,48,50,54,56,55,58,49,48,79,79,44,88,70,83,60,46,72,42,56,74,72,63,52,70,41,83,64,54,40,64,55,50,51,72,72,47,72,94,48,50,68,46,71,57,80,64,73,94,56,90,87,60,56,61,69,61,52,51,51,50,46,51,54,36,11,76,72,70,39,99,37,27,68,58,39,62,76,71,37,58,90,74,64,74,88,60,93,64,75,80,54,91,52,90,64,44,67,58,50,28,62,74,73,74,98

Sequence (119 aa):
MEHSDALNAYLEGAVKDVLSLTASVKPDEILVSGRMSRVRGLFDELKGYIEPWRVRRLEGFAARNVKMAAQGAALIASGLAGGVYEELIEVIKIREAKGTSLDHILLPEIETLKKEYGV